Protein AF-A0A3D1G085-F1 (afdb_monomer_lite)

Structure (mmCIF, N/CA/C/O backbone):
data_AF-A0A3D1G085-F1
#
_entry.id   AF-A0A3D1G085-F1
#
loop_
_atom_site.group_PDB
_atom_site.id
_atom_site.type_symbol
_atom_site.label_atom_id
_atom_site.label_alt_id
_atom_site.label_comp_id
_atom_site.label_asym_id
_atom_site.label_entity_id
_atom_site.label_seq_id
_atom_site.pdbx_PDB_ins_code
_atom_site.Cartn_x
_atom_site.Cartn_y
_atom_site.Cartn_z
_atom_site.occupancy
_atom_site.B_iso_or_equiv
_atom_site.auth_seq_id
_atom_site.auth_comp_id
_atom_site.auth_asym_id
_atom_site.auth_atom_id
_atom_site.pdbx_PDB_model_num
ATOM 1 N N . GLU A 1 1 ? -2.181 14.025 31.949 1.00 74.88 1 GLU A N 1
ATOM 2 C CA . GLU A 1 1 ? -2.239 14.772 30.674 1.00 74.88 1 GLU A CA 1
ATOM 3 C C . GLU A 1 1 ? -2.572 13.921 29.442 1.00 74.88 1 GLU A C 1
ATOM 5 O O . GLU A 1 1 ? -3.434 14.334 28.681 1.00 74.88 1 GLU A O 1
ATOM 10 N N . SER A 1 2 ? -2.049 12.697 29.263 1.00 88.56 2 SER A N 1
ATOM 11 C CA . SER A 1 2 ? -2.328 11.864 28.062 1.00 88.56 2 SER A CA 1
ATOM 12 C C . SER A 1 2 ? -3.813 11.585 27.767 1.00 88.56 2 SER A C 1
ATOM 14 O O . SER A 1 2 ? -4.199 11.453 26.608 1.00 88.56 2 SER A O 1
ATOM 16 N N . ARG A 1 3 ? -4.670 11.559 28.800 1.00 94.38 3 ARG A N 1
ATOM 17 C CA . ARG A 1 3 ? -6.132 11.415 28.657 1.00 94.38 3 ARG A CA 1
ATOM 18 C C . ARG A 1 3 ? -6.778 12.513 27.798 1.00 94.38 3 ARG A C 1
ATOM 20 O O . ARG A 1 3 ? -7.800 12.256 27.178 1.00 94.38 3 ARG A O 1
ATOM 27 N N . ILE A 1 4 ? -6.180 13.706 27.757 1.00 94.94 4 ILE A N 1
ATOM 28 C CA . ILE A 1 4 ? -6.698 14.874 27.030 1.00 94.94 4 ILE A CA 1
ATOM 29 C C . ILE A 1 4 ? -6.469 14.719 25.519 1.00 94.94 4 ILE A C 1
ATOM 31 O O . ILE A 1 4 ? -7.374 14.954 24.726 1.00 94.94 4 ILE A O 1
ATOM 35 N N . ILE A 1 5 ? -5.283 14.264 25.104 1.00 97.69 5 ILE A N 1
ATOM 36 C CA . ILE A 1 5 ? -4.972 14.053 23.678 1.00 97.69 5 ILE A CA 1
ATOM 37 C C . ILE A 1 5 ? -5.760 12.857 23.127 1.00 97.69 5 ILE A C 1
ATOM 39 O O . ILE A 1 5 ? -6.302 12.913 22.024 1.00 97.69 5 ILE A O 1
ATOM 43 N N . LEU A 1 6 ? -5.882 11.782 23.912 1.00 97.94 6 LEU A N 1
ATOM 44 C CA . LEU A 1 6 ? -6.650 10.605 23.503 1.00 97.94 6 LEU A CA 1
ATOM 45 C C . LEU A 1 6 ? -8.153 10.900 23.385 1.00 97.94 6 LEU A C 1
ATOM 47 O O . LEU A 1 6 ? -8.784 10.415 22.444 1.00 97.94 6 LEU A O 1
ATOM 51 N N . SER A 1 7 ? -8.731 11.713 24.280 1.00 97.19 7 SER A N 1
ATOM 52 C CA . SER A 1 7 ? -10.148 12.092 24.182 1.00 97.19 7 SER A CA 1
ATOM 53 C C . SER A 1 7 ? -10.424 12.960 22.951 1.00 97.19 7 SER A C 1
ATOM 55 O O . SER A 1 7 ? -11.384 12.698 22.227 1.00 97.19 7 SER A O 1
ATOM 57 N N . GLN A 1 8 ? -9.549 13.925 22.652 1.00 97.94 8 GLN A N 1
ATOM 58 C CA . GLN A 1 8 ? -9.662 14.766 21.458 1.00 97.94 8 GLN A CA 1
ATOM 59 C C . GLN A 1 8 ? -9.557 13.941 20.163 1.00 97.94 8 GLN A C 1
ATOM 61 O O . GLN A 1 8 ? -10.402 14.081 19.277 1.00 97.94 8 GLN A O 1
ATOM 66 N N . CYS A 1 9 ? -8.578 13.034 2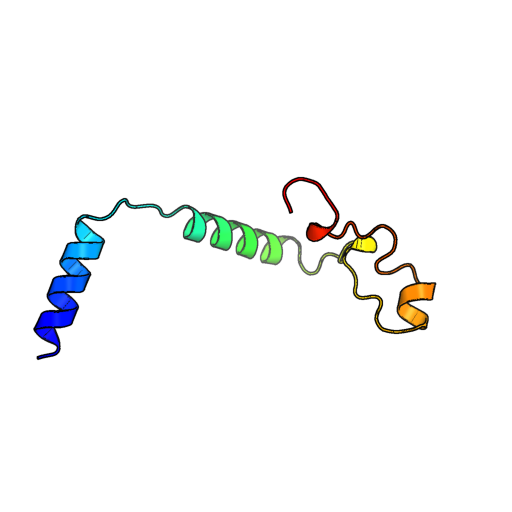0.075 1.00 97.81 9 CYS A N 1
ATOM 67 C CA . CYS A 1 9 ? -8.424 12.131 18.931 1.00 97.81 9 CYS A CA 1
ATOM 68 C C . CYS A 1 9 ? -9.647 11.215 18.755 1.00 97.81 9 CYS A C 1
ATOM 70 O O . CYS A 1 9 ? -10.154 11.053 17.646 1.00 97.81 9 CYS A O 1
ATOM 72 N N . THR A 1 10 ? -10.180 10.676 19.855 1.00 98.00 10 THR A N 1
ATOM 73 C CA . THR A 1 10 ? -11.368 9.810 19.821 1.00 98.00 10 THR A CA 1
ATOM 74 C C . THR A 1 10 ? -12.582 10.543 19.253 1.00 98.00 10 THR A C 1
ATOM 76 O O . THR A 1 10 ? -13.257 10.007 18.376 1.00 98.00 10 THR A O 1
ATOM 79 N N . ILE A 1 11 ? -12.839 11.779 19.698 1.00 98.06 11 ILE A N 1
ATOM 80 C CA . ILE A 1 11 ? -13.942 12.602 19.177 1.00 98.06 11 ILE A CA 1
ATOM 81 C C . ILE A 1 11 ? -13.742 12.880 17.684 1.00 98.06 11 ILE A C 1
ATOM 83 O O . ILE A 1 11 ? -14.675 12.688 16.907 1.00 98.06 11 ILE A O 1
ATOM 87 N N . TYR A 1 12 ? -12.527 13.266 17.276 1.00 98.44 12 TYR A N 1
ATOM 88 C CA . TYR A 1 12 ? -12.199 13.526 15.872 1.00 98.44 12 TYR A CA 1
ATOM 89 C C . TYR A 1 12 ? -12.469 12.303 14.987 1.00 98.44 12 TYR A C 1
ATOM 91 O O . TYR A 1 12 ? -13.160 12.398 13.971 1.00 98.44 12 TYR A O 1
ATOM 99 N N . LEU A 1 13 ? -11.981 11.127 15.390 1.00 98.19 13 LEU A N 1
ATOM 100 C CA . LEU A 1 13 ? -12.216 9.885 14.658 1.00 98.19 13 LEU A CA 1
ATOM 101 C C . LEU A 1 13 ? -13.700 9.501 14.652 1.00 98.19 13 LEU A C 1
ATOM 103 O O . LEU A 1 13 ? -14.194 9.051 13.620 1.00 98.19 13 LEU A O 1
ATOM 107 N N . ALA A 1 14 ? -14.427 9.701 15.757 1.00 98.00 14 ALA A N 1
ATOM 108 C CA . ALA A 1 14 ? -15.846 9.364 15.876 1.00 98.00 14 ALA A CA 1
ATOM 109 C C . ALA A 1 14 ? -16.734 10.198 14.940 1.00 98.00 14 ALA A C 1
ATOM 111 O O . ALA A 1 14 ? -17.644 9.640 14.324 1.00 98.00 14 ALA A O 1
ATOM 112 N N . THR A 1 15 ? -16.429 11.483 14.753 1.00 97.81 15 THR A N 1
ATOM 113 C CA . THR A 1 15 ? -17.213 12.392 13.898 1.00 97.81 15 THR A CA 1
ATOM 114 C C . THR A 1 15 ? -16.732 12.453 12.445 1.00 97.81 15 THR A C 1
ATOM 116 O O . THR A 1 15 ? -17.477 12.906 11.580 1.00 97.81 15 THR A O 1
ATOM 119 N N . SER A 1 16 ? -15.526 11.960 12.143 1.00 98.38 16 SER A N 1
ATOM 120 C CA . SER A 1 16 ? -14.982 11.957 10.776 1.00 98.38 16 SER A CA 1
ATOM 121 C C . SER A 1 16 ? -15.744 11.024 9.815 1.00 98.38 16 SER A C 1
ATOM 123 O O . SER A 1 16 ? -16.282 9.996 10.251 1.00 98.38 16 SER A O 1
ATOM 125 N N . PRO A 1 17 ? -15.732 11.297 8.494 1.00 98.19 17 PRO A N 1
ATOM 126 C CA . PRO A 1 17 ? -16.191 10.346 7.485 1.00 98.19 17 PRO A CA 1
ATOM 127 C C . PRO A 1 17 ? -15.489 8.991 7.637 1.00 98.19 17 PRO A C 1
ATOM 129 O O . PRO A 1 17 ? -14.275 8.924 7.831 1.00 98.19 17 PRO A O 1
ATOM 132 N N . LYS A 1 18 ? -16.255 7.899 7.570 1.00 97.56 18 LYS A N 1
ATOM 133 C CA . LYS A 1 18 ? -15.723 6.539 7.706 1.00 97.56 18 LYS A CA 1
ATOM 134 C C . LYS A 1 18 ? -15.545 5.914 6.331 1.00 97.56 18 LYS A C 1
ATOM 136 O O . LYS A 1 18 ? -16.459 5.938 5.514 1.00 97.56 18 LYS A O 1
ATOM 141 N N . SER A 1 19 ? -14.384 5.313 6.099 1.00 98.12 19 SER A N 1
ATOM 142 C CA . SER A 1 19 ? -14.127 4.493 4.919 1.00 98.12 19 SER A CA 1
ATOM 143 C C . SER A 1 19 ? -13.183 3.354 5.277 1.00 98.12 19 SER A C 1
ATOM 145 O O . SER A 1 19 ? -12.124 3.575 5.860 1.00 98.12 19 SER A O 1
ATOM 147 N N . ASN A 1 20 ? -13.556 2.132 4.903 1.00 97.50 20 ASN A N 1
ATOM 148 C CA . ASN A 1 20 ? -12.701 0.948 4.981 1.00 97.50 20 ASN A CA 1
ATOM 149 C C . ASN A 1 20 ? -12.146 0.550 3.598 1.00 97.50 20 ASN A C 1
ATOM 151 O O . ASN A 1 20 ? -11.687 -0.583 3.423 1.00 97.50 20 ASN A O 1
ATOM 155 N N . SER A 1 21 ? -12.207 1.446 2.603 1.00 98.12 21 SER A N 1
ATOM 156 C CA . SER A 1 21 ? -11.866 1.133 1.210 1.00 98.12 21 SER A CA 1
ATOM 157 C C . SER A 1 21 ? -10.409 0.697 1.052 1.00 98.12 21 SER A C 1
ATOM 159 O O . SER A 1 21 ? -10.153 -0.374 0.507 1.00 98.12 21 SER A O 1
ATOM 161 N N . ALA A 1 22 ? -9.463 1.468 1.595 1.00 97.88 22 ALA A N 1
ATOM 162 C CA . ALA A 1 22 ? -8.037 1.146 1.548 1.00 97.88 22 ALA A CA 1
ATOM 163 C C . ALA A 1 22 ? -7.720 -0.161 2.296 1.00 97.88 22 ALA A C 1
ATOM 165 O O . ALA A 1 22 ? -7.003 -1.011 1.773 1.00 97.88 22 ALA A O 1
ATOM 166 N N . TYR A 1 23 ? -8.323 -0.362 3.476 1.00 97.81 23 TYR A N 1
ATOM 167 C CA . TYR A 1 23 ? -8.194 -1.602 4.252 1.00 97.81 23 TYR A CA 1
ATOM 168 C C . TYR A 1 23 ? -8.638 -2.823 3.435 1.00 97.81 23 TYR A C 1
ATOM 170 O O . TYR A 1 23 ? -7.917 -3.814 3.317 1.00 97.81 23 TYR A O 1
ATOM 178 N N . THR A 1 24 ? -9.803 -2.717 2.798 1.00 98.44 24 THR A N 1
ATOM 179 C CA . THR A 1 24 ? -10.358 -3.784 1.963 1.00 98.44 24 THR A CA 1
ATOM 180 C C . THR A 1 24 ? -9.510 -4.025 0.711 1.00 98.44 24 THR A C 1
ATOM 182 O O . THR A 1 24 ? -9.300 -5.175 0.326 1.00 98.44 24 THR A O 1
ATOM 185 N N . ALA A 1 25 ? -9.017 -2.963 0.066 1.00 98.25 25 ALA A N 1
ATOM 186 C CA . ALA A 1 25 ? -8.192 -3.057 -1.137 1.00 98.25 25 ALA A CA 1
ATOM 187 C C . ALA A 1 25 ? -6.862 -3.773 -0.863 1.00 98.25 25 ALA A C 1
ATOM 189 O O . ALA A 1 25 ? -6.513 -4.705 -1.587 1.00 98.25 25 ALA A O 1
ATOM 190 N N . ILE A 1 26 ? -6.170 -3.404 0.220 1.00 98.06 26 ILE A N 1
ATOM 191 C CA . ILE A 1 26 ? -4.919 -4.054 0.631 1.00 98.06 26 ILE A CA 1
ATOM 192 C C . ILE A 1 26 ? -5.167 -5.527 0.967 1.00 98.06 26 ILE A C 1
ATOM 194 O O . ILE A 1 26 ? -4.435 -6.387 0.482 1.00 98.06 26 ILE A O 1
ATOM 198 N N . GLY A 1 27 ? -6.232 -5.840 1.714 1.00 98.25 27 GLY A N 1
ATOM 199 C CA . GLY A 1 27 ? -6.574 -7.229 2.036 1.00 98.25 27 GLY A CA 1
ATOM 200 C C . GLY A 1 27 ? -6.834 -8.084 0.788 1.00 98.25 27 GLY A C 1
ATOM 201 O O . GLY A 1 27 ? -6.369 -9.221 0.698 1.00 98.25 27 GLY A O 1
ATOM 202 N N . LYS A 1 28 ? -7.518 -7.525 -0.220 1.00 98.25 28 LYS A N 1
ATOM 203 C CA . LYS A 1 28 ? -7.727 -8.195 -1.515 1.00 98.25 28 LYS A CA 1
ATOM 204 C C . LYS A 1 28 ? -6.413 -8.411 -2.269 1.00 98.25 28 LYS A C 1
ATOM 206 O O . LYS A 1 28 ? -6.191 -9.513 -2.762 1.00 98.25 28 LYS A O 1
ATOM 211 N N . ALA A 1 29 ? -5.546 -7.399 -2.331 1.00 96.88 29 ALA A N 1
ATOM 212 C CA . ALA A 1 29 ? -4.244 -7.503 -2.989 1.00 96.88 29 ALA A CA 1
ATOM 213 C C . ALA A 1 29 ? -3.346 -8.560 -2.322 1.00 96.88 29 ALA A C 1
ATOM 215 O O . ALA A 1 29 ? -2.777 -9.405 -3.007 1.00 96.88 29 ALA A O 1
ATOM 216 N N . GLN A 1 30 ? -3.285 -8.580 -0.987 1.00 97.31 30 GLN A N 1
ATOM 217 C CA . GLN A 1 30 ? -2.533 -9.586 -0.229 1.00 97.31 30 GLN A CA 1
ATOM 218 C C . GLN A 1 30 ? -3.055 -11.003 -0.484 1.00 97.31 30 GLN A C 1
ATOM 220 O O . GLN A 1 30 ? -2.265 -11.917 -0.717 1.00 97.31 30 GLN A O 1
ATOM 225 N N . LYS A 1 31 ? -4.382 -11.185 -0.487 1.00 98.00 31 LYS A N 1
ATOM 226 C CA . LYS A 1 31 ? -5.002 -12.478 -0.796 1.00 98.00 31 LYS A CA 1
ATOM 227 C C . LYS A 1 31 ? -4.666 -12.940 -2.213 1.00 98.00 31 LYS A C 1
ATOM 229 O O . LYS A 1 31 ? -4.369 -14.114 -2.404 1.00 98.00 31 LYS A O 1
ATOM 234 N N . LEU A 1 32 ? -4.694 -12.028 -3.184 1.00 96.75 32 LEU A N 1
ATOM 235 C CA . LEU A 1 32 ? -4.344 -12.346 -4.565 1.00 96.75 32 LEU A CA 1
ATOM 236 C C . LEU A 1 32 ? -2.898 -12.844 -4.662 1.00 96.75 32 LEU A C 1
ATOM 238 O O . LEU A 1 32 ? -2.679 -13.922 -5.199 1.00 96.75 32 LEU A O 1
ATOM 242 N N . VAL A 1 33 ? -1.940 -12.132 -4.060 1.00 95.50 33 VAL A N 1
ATOM 243 C CA . VAL A 1 33 ? -0.522 -12.536 -4.054 1.00 95.50 33 VAL A CA 1
ATOM 244 C C . VAL A 1 33 ? -0.325 -13.914 -3.412 1.00 95.50 33 VAL A C 1
ATOM 246 O O . VAL A 1 33 ? 0.430 -14.732 -3.933 1.00 95.50 33 VAL A O 1
ATOM 249 N N . GLN A 1 34 ? -1.036 -14.2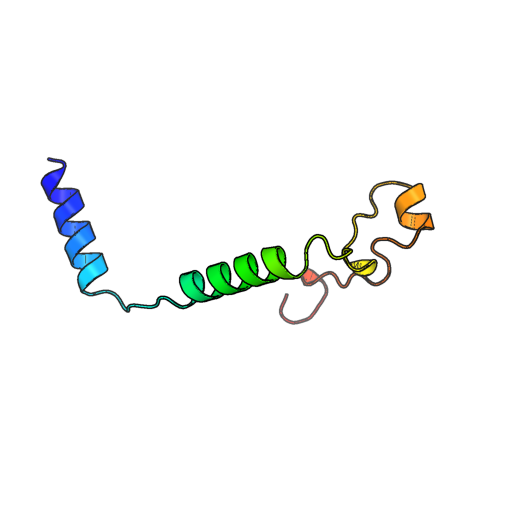17 -2.321 1.00 96.25 34 GLN A N 1
ATOM 250 C CA . GLN A 1 34 ? -0.989 -15.545 -1.691 1.00 96.25 34 GLN A CA 1
ATOM 251 C C . GLN A 1 34 ? -1.510 -16.661 -2.610 1.00 96.25 34 GLN A C 1
ATOM 253 O O . GLN A 1 34 ? -1.039 -17.791 -2.519 1.00 96.25 34 GLN A O 1
ATOM 258 N N . GLN A 1 35 ? -2.477 -16.360 -3.479 1.00 96.94 35 GLN A N 1
ATOM 259 C CA . GLN A 1 35 ? -3.064 -17.325 -4.412 1.00 96.94 35 GLN A CA 1
ATOM 260 C C . GLN A 1 35 ? -2.233 -17.496 -5.688 1.00 96.94 35 GLN A C 1
ATOM 262 O O . GLN A 1 35 ? -2.117 -18.610 -6.191 1.00 96.94 35 GLN A O 1
ATOM 267 N N . THR A 1 36 ? -1.682 -16.405 -6.226 1.00 94.56 36 THR A N 1
ATOM 268 C CA . THR A 1 36 ? -0.970 -16.401 -7.514 1.00 94.56 36 THR A CA 1
ATOM 269 C C . THR A 1 36 ? 0.530 -16.639 -7.382 1.00 94.56 36 THR A C 1
ATOM 271 O O . THR A 1 36 ? 1.188 -16.937 -8.375 1.00 94.56 36 THR A O 1
ATOM 274 N N . GLY A 1 37 ? 1.089 -16.495 -6.179 1.00 91.56 37 GLY A N 1
ATOM 275 C CA . GLY A 1 37 ? 2.526 -16.593 -5.952 1.00 91.56 37 GLY A CA 1
ATOM 276 C C . GLY A 1 37 ? 3.301 -15.446 -6.607 1.00 91.56 37 GLY A C 1
ATOM 277 O O . GLY A 1 37 ? 2.808 -14.322 -6.722 1.00 91.56 37 GLY A O 1
ATOM 278 N N . ASN A 1 38 ? 4.538 -15.732 -7.017 1.00 89.75 38 ASN A N 1
ATOM 279 C CA . ASN A 1 38 ? 5.476 -14.734 -7.525 1.00 89.75 38 ASN A CA 1
ATOM 280 C C . ASN A 1 38 ? 5.368 -14.576 -9.050 1.00 89.75 38 ASN A C 1
ATOM 282 O O . ASN A 1 38 ? 6.137 -15.179 -9.799 1.00 89.75 38 ASN A O 1
ATOM 286 N N . LEU A 1 39 ? 4.392 -13.787 -9.498 1.00 92.62 39 LEU A N 1
ATOM 287 C CA . LEU A 1 39 ? 4.263 -13.423 -10.909 1.00 92.62 39 LEU A CA 1
ATOM 288 C C . LEU A 1 39 ? 5.428 -12.530 -11.348 1.00 92.62 39 LEU A C 1
ATOM 290 O O . LEU A 1 39 ? 5.936 -11.715 -10.577 1.00 92.62 39 LEU A O 1
ATOM 294 N N . GLU A 1 40 ? 5.837 -12.675 -12.604 1.00 91.94 40 GLU A N 1
ATOM 295 C CA . GLU A 1 40 ? 6.918 -11.872 -13.162 1.00 91.94 40 GLU A CA 1
ATOM 296 C C . GLU A 1 40 ? 6.499 -10.401 -13.320 1.00 91.94 40 GLU A C 1
ATOM 298 O O . GLU A 1 40 ? 5.375 -10.088 -13.720 1.00 91.94 40 GLU A O 1
ATOM 303 N N . VAL A 1 41 ? 7.419 -9.485 -13.010 1.00 91.81 41 VAL A N 1
ATOM 304 C CA . VAL A 1 41 ? 7.226 -8.049 -13.248 1.00 91.81 41 VAL A CA 1
ATOM 305 C C . VAL A 1 41 ? 7.254 -7.789 -14.759 1.00 91.81 41 VAL A C 1
ATOM 307 O O . VAL A 1 41 ? 8.177 -8.265 -15.412 1.00 91.81 41 VAL A O 1
ATOM 310 N N . PRO A 1 42 ? 6.319 -7.017 -15.337 1.00 91.62 42 PRO A N 1
ATOM 311 C CA . PRO A 1 42 ? 6.363 -6.662 -16.756 1.00 91.62 42 PRO A CA 1
ATOM 312 C C . PRO A 1 42 ? 7.671 -5.964 -17.152 1.00 91.62 42 PRO A C 1
ATOM 314 O O . PRO A 1 42 ? 8.146 -5.101 -16.417 1.00 91.62 42 PRO A O 1
ATOM 317 N N . ASP A 1 43 ? 8.222 -6.268 -18.333 1.00 90.75 43 ASP A N 1
ATOM 318 C CA . ASP A 1 43 ? 9.544 -5.770 -18.760 1.00 90.75 43 ASP A CA 1
ATOM 319 C C . ASP A 1 43 ? 9.683 -4.245 -18.705 1.00 90.75 43 ASP A C 1
ATOM 321 O O . ASP A 1 43 ? 10.705 -3.733 -18.253 1.00 90.75 43 ASP A O 1
ATOM 325 N N . HIS A 1 44 ? 8.634 -3.511 -19.085 1.00 92.44 44 HIS A N 1
ATOM 326 C CA . HIS A 1 44 ? 8.615 -2.046 -19.041 1.00 92.44 44 HIS A CA 1
ATOM 327 C C . HIS A 1 44 ? 8.627 -1.473 -17.611 1.00 92.44 44 HIS A C 1
ATOM 329 O O . HIS A 1 44 ? 8.970 -0.311 -17.439 1.00 92.44 44 HIS A O 1
ATOM 335 N N . LEU A 1 45 ? 8.285 -2.262 -16.586 1.00 92.00 45 LEU A N 1
ATOM 336 C CA . LEU A 1 45 ? 8.360 -1.877 -15.167 1.00 92.00 45 LEU A CA 1
ATOM 337 C C . LEU A 1 45 ? 9.617 -2.418 -14.467 1.00 92.00 45 LEU A C 1
ATOM 339 O O . LEU A 1 45 ? 9.881 -2.065 -13.316 1.00 92.00 45 LEU A O 1
ATOM 343 N N . LYS A 1 46 ? 10.398 -3.285 -15.126 1.00 93.00 46 LYS A N 1
ATOM 344 C CA . LYS A 1 46 ? 11.649 -3.812 -14.568 1.00 93.00 46 LYS A CA 1
ATOM 345 C C . LYS A 1 46 ? 12.725 -2.727 -14.525 1.00 93.00 46 LYS A C 1
ATOM 347 O O . LYS A 1 46 ? 12.818 -1.867 -15.398 1.00 93.00 46 LYS A O 1
ATOM 352 N N . ASN A 1 47 ? 13.605 -2.818 -13.529 1.00 89.31 47 ASN A N 1
ATOM 353 C CA . ASN A 1 47 ? 14.761 -1.934 -13.421 1.00 89.31 47 ASN A CA 1
ATOM 354 C C . ASN A 1 47 ? 15.777 -2.209 -14.549 1.00 89.31 47 ASN A C 1
ATOM 356 O O . ASN A 1 47 ? 16.133 -3.361 -14.810 1.00 89.31 47 ASN A O 1
ATOM 360 N N . ALA A 1 48 ? 16.274 -1.134 -15.162 1.00 88.50 48 ALA A N 1
ATOM 361 C CA . ALA A 1 48 ? 17.211 -1.131 -16.284 1.00 88.50 48 ALA A CA 1
ATOM 362 C C . ALA A 1 48 ? 18.567 -0.484 -15.928 1.00 88.50 48 ALA A C 1
ATOM 364 O O . ALA A 1 48 ? 19.210 0.149 -16.766 1.00 88.50 48 ALA A O 1
ATOM 365 N N . SER A 1 49 ? 18.998 -0.580 -14.666 1.00 88.56 49 SER A N 1
ATOM 366 C CA . SER A 1 49 ? 20.199 0.106 -14.168 1.00 88.56 49 SER A CA 1
ATOM 367 C C . SER A 1 49 ? 21.523 -0.465 -14.690 1.00 88.56 49 SER A C 1
ATOM 369 O O . SER A 1 49 ? 22.497 0.277 -14.805 1.00 88.56 49 SER A O 1
ATOM 371 N N . SER A 1 50 ? 21.582 -1.755 -15.031 1.00 89.69 50 SER A N 1
ATOM 372 C CA . SER A 1 50 ? 22.780 -2.403 -15.579 1.00 89.69 50 SER A CA 1
ATOM 373 C C . SER A 1 50 ? 22.732 -2.507 -17.107 1.00 89.69 50 SER A C 1
ATOM 375 O O . SER A 1 50 ? 21.656 -2.510 -17.705 1.00 89.69 50 SER A O 1
ATOM 377 N N . ALA A 1 51 ? 23.899 -2.624 -17.753 1.00 84.94 51 ALA A N 1
ATOM 378 C CA . ALA A 1 51 ? 23.986 -2.841 -19.202 1.00 84.94 51 ALA A CA 1
ATOM 379 C C . ALA A 1 51 ? 23.234 -4.116 -19.623 1.00 84.94 51 ALA A C 1
ATOM 381 O O . ALA A 1 51 ? 22.376 -4.062 -20.497 1.00 84.94 51 ALA A O 1
ATOM 382 N N . LEU A 1 52 ? 23.442 -5.214 -18.885 1.00 88.31 52 LEU A N 1
ATO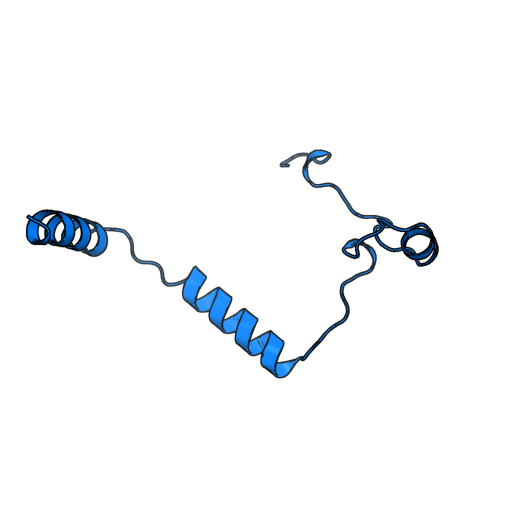M 383 C CA . LEU A 1 52 ? 22.737 -6.477 -19.103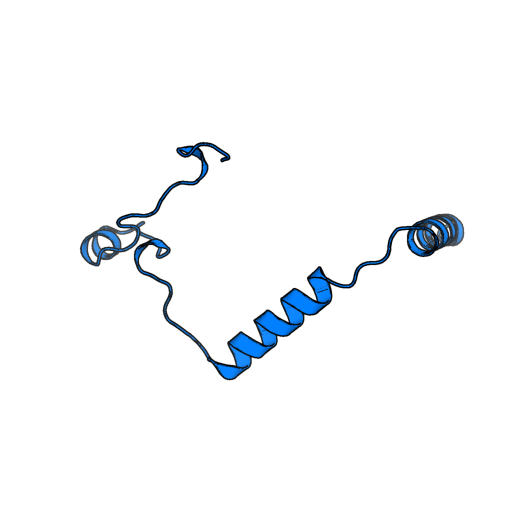 1.00 88.31 52 LEU A CA 1
ATOM 384 C C . LEU A 1 52 ? 21.210 -6.320 -19.012 1.00 88.31 52 LEU A C 1
ATOM 386 O O . LEU A 1 52 ? 20.490 -6.876 -19.831 1.00 88.31 52 LEU A O 1
ATOM 390 N N . ALA A 1 53 ? 20.697 -5.548 -18.048 1.00 86.50 53 ALA A N 1
ATOM 391 C CA . ALA A 1 53 ? 19.256 -5.334 -17.905 1.00 86.50 53 ALA A CA 1
ATOM 392 C C . ALA A 1 53 ? 18.655 -4.564 -19.095 1.00 86.50 53 ALA A C 1
ATOM 394 O O . ALA A 1 53 ? 17.552 -4.881 -19.539 1.00 86.50 53 ALA A O 1
ATOM 395 N N . LYS A 1 54 ? 19.387 -3.589 -19.650 1.00 84.81 54 LYS A N 1
ATOM 396 C CA . LYS A 1 54 ? 18.9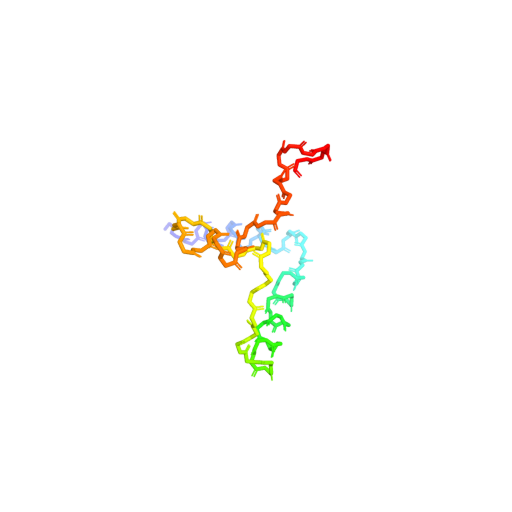74 -2.859 -20.861 1.00 84.81 54 LYS A CA 1
ATOM 397 C C . LYS A 1 54 ? 18.984 -3.757 -22.099 1.00 84.81 54 LYS A C 1
ATOM 399 O O . LYS A 1 54 ? 18.054 -3.686 -22.907 1.00 84.81 54 LYS A O 1
ATOM 404 N N . ASP A 1 55 ? 19.989 -4.624 -22.210 1.00 88.56 55 ASP A N 1
ATOM 405 C CA . ASP A 1 55 ? 20.112 -5.593 -23.304 1.00 88.56 55 ASP A CA 1
ATOM 406 C C . ASP A 1 55 ? 18.969 -6.618 -23.270 1.00 88.56 55 ASP A C 1
ATOM 408 O O . ASP A 1 55 ? 18.364 -6.906 -24.303 1.00 88.56 55 ASP A O 1
ATOM 412 N N . LEU A 1 56 ? 18.582 -7.063 -22.067 1.00 87.06 56 LEU A N 1
ATOM 413 C CA . LEU A 1 56 ? 17.400 -7.901 -21.815 1.00 87.06 56 LEU A CA 1
ATOM 414 C C . LEU A 1 56 ? 16.063 -7.170 -22.031 1.00 87.06 56 LEU A C 1
ATOM 416 O O . LEU A 1 56 ? 15.003 -7.780 -21.941 1.00 87.06 56 LEU A O 1
ATOM 420 N N . GLY A 1 57 ? 16.090 -5.872 -22.340 1.00 86.19 57 GLY A N 1
ATOM 421 C CA . GLY A 1 57 ? 14.899 -5.093 -22.661 1.00 86.19 57 GLY A CA 1
ATOM 422 C C . GLY A 1 57 ? 14.127 -4.545 -21.464 1.00 86.19 57 GLY A C 1
ATOM 423 O O . GLY A 1 57 ? 13.026 -4.031 -21.657 1.00 86.19 57 GLY A O 1
ATOM 424 N N . HIS A 1 58 ? 14.692 -4.588 -20.255 1.00 91.44 58 HIS A N 1
ATOM 425 C CA . HIS A 1 58 ? 14.064 -3.980 -19.084 1.00 91.44 58 HIS A CA 1
ATOM 426 C C . HIS A 1 58 ? 13.916 -2.467 -19.268 1.00 91.44 58 HIS A C 1
ATOM 428 O O . HIS A 1 58 ? 14.790 -1.806 -19.836 1.00 91.44 58 HIS A O 1
ATOM 434 N N . GLY A 1 59 ? 12.804 -1.913 -18.790 1.00 85.94 59 GLY A N 1
ATOM 435 C CA . GLY A 1 59 ? 12.499 -0.485 -18.867 1.00 85.94 59 GLY A CA 1
ATOM 436 C C . GLY A 1 59 ? 12.236 0.036 -20.285 1.00 85.94 59 GLY A C 1
ATOM 437 O O . GLY A 1 59 ? 11.954 1.224 -20.449 1.00 85.94 59 GLY A O 1
ATOM 438 N N . LYS A 1 60 ? 12.296 -0.815 -21.325 1.00 87.88 60 LYS A N 1
ATOM 439 C CA . LYS A 1 60 ? 11.885 -0.418 -22.679 1.00 87.88 60 LYS A CA 1
ATOM 440 C C . LYS A 1 60 ? 10.398 -0.073 -22.665 1.00 87.88 60 LYS A C 1
ATOM 442 O O . LYS A 1 60 ? 9.594 -0.807 -22.100 1.00 87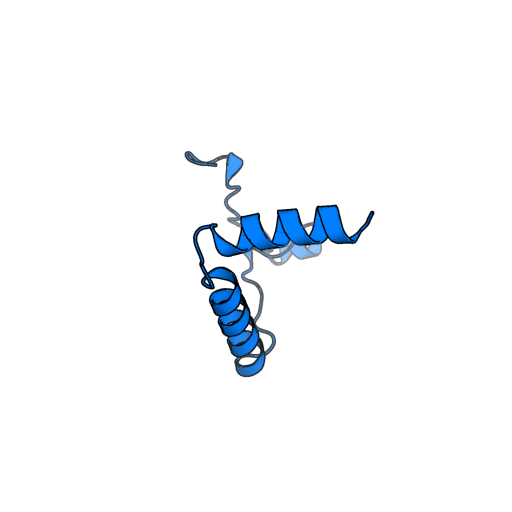.88 60 LYS A O 1
ATOM 447 N N . ASN A 1 61 ? 10.042 1.035 -23.314 1.00 88.50 61 ASN A N 1
ATOM 448 C CA . ASN A 1 61 ? 8.679 1.578 -23.362 1.00 88.50 61 ASN A CA 1
ATOM 449 C C . ASN A 1 61 ? 8.090 1.959 -21.992 1.00 88.50 61 ASN A C 1
ATOM 451 O O . ASN A 1 61 ? 6.871 2.079 -21.873 1.00 88.50 61 ASN A O 1
ATOM 455 N N . TYR A 1 62 ? 8.919 2.155 -20.960 1.00 91.88 62 TYR A N 1
ATOM 456 C CA . TYR A 1 62 ? 8.444 2.775 -19.728 1.00 91.88 62 TYR A CA 1
ATOM 457 C C . TYR A 1 62 ? 7.974 4.202 -20.029 1.00 91.88 62 TYR A C 1
ATOM 459 O O . TYR A 1 62 ? 8.746 5.027 -20.517 1.00 91.88 62 TYR A O 1
ATOM 467 N N . LEU A 1 63 ? 6.704 4.476 -19.750 1.00 91.19 63 LEU A N 1
ATOM 468 C CA . LEU A 1 63 ? 6.125 5.807 -19.874 1.00 91.19 63 LEU A CA 1
ATOM 469 C C . LEU A 1 63 ? 6.330 6.532 -18.549 1.00 91.19 63 LEU A C 1
ATOM 471 O O . LEU A 1 63 ? 5.781 6.112 -17.531 1.00 91.19 63 LEU A O 1
ATOM 475 N N . TYR A 1 64 ? 7.143 7.587 -18.556 1.00 90.88 64 TYR A N 1
ATOM 476 C CA . TYR A 1 64 ? 7.404 8.379 -17.361 1.00 90.88 64 TYR A CA 1
ATOM 477 C C . TYR A 1 64 ? 6.229 9.334 -17.122 1.00 90.88 64 TYR A C 1
ATOM 479 O O . TYR A 1 64 ? 6.049 10.246 -17.927 1.00 90.88 64 TYR A O 1
ATOM 487 N N . PRO A 1 65 ? 5.423 9.156 -16.055 1.00 93.25 65 PRO A N 1
ATOM 488 C CA . PRO A 1 65 ? 4.166 9.895 -15.894 1.00 93.25 65 PRO A CA 1
ATOM 489 C C . PRO A 1 65 ? 4.331 11.420 -15.967 1.00 93.25 65 PRO A C 1
ATOM 491 O O . PRO A 1 65 ? 3.548 12.099 -16.625 1.00 93.25 65 PRO A O 1
ATOM 494 N N . HIS A 1 66 ? 5.439 11.942 -15.433 1.00 92.38 66 HIS A N 1
ATOM 495 C CA . HIS A 1 66 ? 5.736 13.374 -15.425 1.00 92.38 66 HIS A CA 1
ATOM 496 C C . HIS A 1 66 ? 5.993 13.993 -16.810 1.00 92.38 66 HIS A C 1
ATOM 498 O O . HIS A 1 66 ? 5.918 15.215 -16.936 1.00 92.38 66 HIS A O 1
ATOM 504 N N . ASP A 1 67 ? 6.266 13.185 -17.837 1.00 93.31 67 ASP A N 1
ATOM 505 C CA . ASP A 1 67 ? 6.393 13.655 -19.222 1.00 93.31 67 ASP A CA 1
ATOM 506 C C . ASP A 1 67 ? 5.032 13.696 -19.949 1.00 93.31 67 ASP A C 1
ATOM 508 O O . ASP A 1 67 ? 4.939 14.184 -21.079 1.00 93.31 67 ASP A O 1
ATOM 512 N N . HIS A 1 68 ? 3.961 13.200 -19.318 1.00 92.75 68 HIS A N 1
ATOM 513 C CA . HIS A 1 68 ? 2.623 13.121 -19.896 1.00 92.75 68 HIS A CA 1
ATOM 514 C C . HIS A 1 68 ? 1.648 14.143 -19.280 1.00 92.75 68 HIS A C 1
ATOM 516 O O . HIS A 1 68 ? 1.756 14.509 -18.107 1.00 92.75 68 HIS A O 1
ATOM 522 N N . PRO A 1 69 ? 0.641 14.610 -20.047 1.00 92.06 69 PRO A N 1
ATOM 523 C CA . PRO A 1 69 ? -0.402 15.478 -19.508 1.00 92.06 69 PRO A CA 1
ATOM 524 C C . PRO A 1 69 ? -1.154 14.794 -18.358 1.00 92.06 69 PRO A C 1
ATOM 526 O O . PRO A 1 69 ? -1.700 13.709 -18.540 1.00 92.06 69 PRO A O 1
ATOM 529 N N . GLY A 1 70 ? -1.221 15.446 -17.195 1.00 84.31 70 GLY A N 1
ATOM 530 C CA . GLY A 1 70 ? -1.861 14.903 -15.987 1.00 84.31 70 GLY A CA 1
ATOM 531 C C . GLY A 1 70 ? -0.881 14.414 -14.918 1.00 84.31 70 GLY A C 1
ATOM 532 O O . GLY A 1 70 ? -1.289 14.337 -13.758 1.00 84.31 70 GLY A O 1
ATOM 533 N N . GLY A 1 71 ? 0.393 14.224 -15.288 1.00 64.00 71 GLY A N 1
ATOM 534 C CA . GLY A 1 71 ? 1.491 13.876 -14.384 1.00 64.00 71 GLY A CA 1
ATOM 535 C C . GLY A 1 71 ? 1.612 12.401 -14.044 1.00 64.00 71 GLY A C 1
ATOM 536 O O . GLY A 1 71 ? 0.629 11.638 -14.175 1.00 64.00 71 GLY A O 1
#

pLDDT: mean 92.91, std 5.9, range [64.0, 98.44]

Secondary structure (DSSP, 8-state):
-HHHHHHHHHHHHHHSPP--HHHHHHHHHHHHHHHH-SPPPPGGGS---SHHHHHTTTTTT---GGGSTT-

Sequence (71 aa):
ESRIILSQCTIYLATSPKSNSAYTAIGKAQKLVQQTGNLEVPDHLKNASSALAKDLGHGKNYLYPHDHPGG

Radius of gyration: 21.72 Å; chains: 1; bounding box: 41×33×54 Å

Foldseek 3Di:
DVVVVVVVVVVCVVPDDDDCPVVVVVVVVVVVCVVPPDDDDDQLCADQPDPVSVVVNRVPPNDDVVVDPPD